Protein AF-A0A7C7D512-F1 (afdb_monomer_lite)

Foldseek 3Di:
DVVVVVVVLVVQLVVQLVVQLVVLLVCLVVVQVVVVHDDPDDVNVVSVVVSVCSSVVSNVVSCVVSVVPDPPVPPDDPCVVCVVVVCCVVCVVVVVVVVVVVVVCVVVVVPDDPD

Structure (mmCIF, N/CA/C/O backbone):
data_AF-A0A7C7D512-F1
#
_entry.id   AF-A0A7C7D512-F1
#
loop_
_atom_site.group_PDB
_atom_site.id
_atom_site.type_symbol
_atom_site.label_atom_id
_atom_site.label_alt_id
_atom_site.label_comp_id
_atom_site.label_asym_id
_atom_site.label_entity_id
_atom_site.label_seq_id
_atom_site.pdbx_PDB_ins_code
_atom_site.Cartn_x
_atom_site.Cartn_y
_atom_site.Cartn_z
_atom_site.occupancy
_atom_site.B_iso_or_equiv
_atom_site.auth_seq_id
_atom_site.auth_comp_id
_atom_site.auth_asym_id
_atom_site.auth_atom_id
_atom_site.pdbx_PDB_model_num
ATOM 1 N N . MET A 1 1 ? -33.235 6.863 12.143 1.00 58.34 1 MET A N 1
ATOM 2 C CA . MET A 1 1 ? -32.476 6.839 13.417 1.00 58.34 1 MET A CA 1
ATOM 3 C C . MET A 1 1 ? -31.390 5.752 13.508 1.00 58.34 1 MET A C 1
ATOM 5 O O . MET A 1 1 ? -30.256 6.077 13.194 1.00 58.34 1 MET A O 1
ATOM 9 N N . LYS A 1 2 ? -31.651 4.464 13.831 1.00 59.19 2 LYS A N 1
ATOM 10 C CA . LYS A 1 2 ? -30.566 3.445 13.993 1.00 59.19 2 LYS A CA 1
ATOM 11 C C . LYS A 1 2 ? -29.694 3.206 12.743 1.00 59.19 2 LYS A C 1
ATOM 13 O O . LYS A 1 2 ? -28.512 2.891 12.862 1.00 59.19 2 LYS A O 1
ATOM 18 N N . GLN A 1 3 ? -30.271 3.338 11.547 1.00 63.44 3 GLN A N 1
ATOM 19 C CA . GLN A 1 3 ? -29.557 3.144 10.278 1.00 63.44 3 GLN A CA 1
ATOM 20 C C . GLN A 1 3 ? -28.652 4.343 9.926 1.00 63.44 3 GLN A C 1
ATOM 22 O O . GLN A 1 3 ? -27.571 4.156 9.371 1.00 63.44 3 GLN A O 1
ATOM 27 N N . GLU A 1 4 ? -29.045 5.557 10.322 1.00 64.38 4 GLU A N 1
ATOM 28 C CA . GLU A 1 4 ? -28.266 6.792 10.135 1.00 64.38 4 GLU A CA 1
ATOM 29 C C . GLU A 1 4 ? -27.081 6.855 11.107 1.00 64.38 4 GLU A C 1
ATOM 31 O O . GLU A 1 4 ? -25.952 7.081 10.680 1.00 64.38 4 GLU A O 1
ATOM 36 N N . GLU A 1 5 ? -27.282 6.489 12.378 1.00 68.19 5 GLU A N 1
ATOM 37 C CA . GLU A 1 5 ? -26.197 6.398 13.373 1.00 68.19 5 GLU A CA 1
ATOM 38 C C . GLU A 1 5 ? -25.118 5.360 13.009 1.00 68.19 5 GLU A C 1
ATOM 40 O O . GLU A 1 5 ? -23.945 5.479 13.384 1.00 68.19 5 GLU A O 1
ATOM 45 N N . GLY A 1 6 ? -25.503 4.292 12.304 1.00 75.94 6 GLY A N 1
ATOM 46 C CA . GLY A 1 6 ? -24.561 3.309 11.766 1.00 75.94 6 GLY A CA 1
ATOM 47 C C . GLY A 1 6 ? -23.728 3.882 10.619 1.00 75.94 6 GLY A C 1
ATOM 48 O O . GLY A 1 6 ? -22.511 3.684 10.575 1.00 75.94 6 GLY A O 1
ATOM 49 N N . LYS A 1 7 ? -24.372 4.634 9.722 1.00 81.00 7 LYS A N 1
ATOM 50 C CA . LYS A 1 7 ? -23.733 5.281 8.570 1.00 81.00 7 LYS A CA 1
ATOM 51 C C . LYS A 1 7 ? -22.720 6.339 9.009 1.00 81.00 7 LYS A C 1
ATOM 53 O O . LYS A 1 7 ? -21.598 6.342 8.499 1.00 81.00 7 LYS A O 1
ATOM 58 N N . ASP A 1 8 ? -23.061 7.155 10.002 1.00 85.31 8 ASP A N 1
ATOM 59 C CA . ASP A 1 8 ? -22.179 8.212 10.506 1.00 85.31 8 ASP A CA 1
ATOM 60 C C . ASP A 1 8 ? -20.928 7.661 11.192 1.00 85.31 8 ASP A C 1
ATOM 62 O O . ASP A 1 8 ? -19.818 8.156 10.969 1.00 85.31 8 ASP A O 1
ATOM 66 N N . ARG A 1 9 ? -21.062 6.573 11.962 1.00 87.75 9 ARG A N 1
ATOM 67 C CA . ARG A 1 9 ? -19.906 5.896 12.573 1.00 87.75 9 ARG A CA 1
ATOM 68 C C . ARG A 1 9 ? -18.977 5.288 11.529 1.00 87.75 9 ARG A C 1
ATOM 70 O O . ARG A 1 9 ? -17.760 5.439 11.648 1.00 87.75 9 ARG A O 1
ATOM 77 N N . THR A 1 10 ? -19.526 4.654 10.495 1.00 91.56 10 THR A N 1
ATOM 78 C CA . THR A 1 10 ? -18.729 4.128 9.378 1.00 91.56 10 THR A CA 1
ATOM 79 C C . THR A 1 10 ? -18.021 5.253 8.628 1.00 91.56 10 THR A C 1
ATOM 81 O O . THR A 1 10 ? -16.816 5.163 8.396 1.00 91.56 10 THR A O 1
ATOM 84 N N . ARG A 1 11 ? -18.725 6.346 8.313 1.00 93.81 11 ARG A N 1
ATOM 85 C CA . ARG A 1 11 ? -18.139 7.517 7.646 1.00 93.81 11 ARG A CA 1
ATOM 86 C C . ARG A 1 11 ? -16.988 8.103 8.460 1.00 93.81 11 ARG A C 1
ATOM 88 O O . ARG A 1 11 ? -15.914 8.336 7.913 1.00 93.81 11 ARG A O 1
ATOM 95 N N . LYS A 1 12 ? -17.180 8.279 9.771 1.00 93.75 12 LYS A N 1
ATOM 96 C CA . LYS A 1 12 ? -16.135 8.762 10.683 1.00 93.75 12 LYS A CA 1
ATOM 97 C C . LYS A 1 12 ? -14.900 7.857 10.663 1.00 93.75 12 LYS A C 1
ATOM 99 O O . LYS A 1 12 ? -13.788 8.360 10.555 1.00 93.75 12 LYS A O 1
ATOM 104 N N . ARG A 1 13 ? -15.085 6.535 10.732 1.00 94.25 13 ARG A N 1
ATOM 105 C CA . ARG A 1 13 ? -13.983 5.556 10.677 1.00 94.25 13 ARG A CA 1
ATOM 106 C C . ARG A 1 13 ? -13.219 5.626 9.362 1.00 94.25 13 ARG A C 1
ATOM 108 O O . ARG A 1 13 ? -11.996 5.669 9.390 1.00 94.25 13 ARG A O 1
ATOM 115 N N . LEU A 1 14 ? -13.927 5.688 8.235 1.00 95.31 14 LEU A N 1
ATOM 116 C CA . LEU A 1 14 ? -13.308 5.813 6.915 1.00 95.31 14 LEU A CA 1
ATOM 117 C C . LEU A 1 14 ? -12.473 7.089 6.809 1.00 95.31 14 LEU A C 1
ATOM 119 O O . LEU A 1 14 ? -11.334 7.025 6.366 1.00 95.31 14 LEU A O 1
ATOM 123 N N . ILE A 1 15 ? -13.001 8.225 7.273 1.00 97.62 15 ILE A N 1
ATOM 124 C CA . ILE A 1 15 ? -12.263 9.494 7.265 1.00 97.62 15 ILE A CA 1
ATOM 125 C C . ILE A 1 15 ? -10.988 9.384 8.109 1.00 97.62 15 ILE A C 1
ATOM 127 O O . ILE A 1 15 ? -9.914 9.719 7.619 1.00 97.62 15 ILE A O 1
ATOM 131 N N . VAL A 1 16 ? -11.084 8.872 9.342 1.00 97.31 16 VAL A N 1
ATOM 132 C CA . VAL A 1 16 ? -9.915 8.697 10.223 1.00 97.31 16 VAL A CA 1
ATOM 133 C C . VAL A 1 16 ? -8.875 7.778 9.574 1.00 97.31 16 VAL A C 1
ATOM 135 O O . VAL A 1 16 ? -7.700 8.129 9.528 1.00 97.31 16 VAL A O 1
ATOM 138 N N . PHE A 1 17 ? -9.303 6.649 9.009 1.00 97.56 17 PHE A N 1
ATOM 139 C CA . PHE A 1 17 ? -8.419 5.710 8.320 1.00 97.56 17 PHE A CA 1
ATOM 140 C C . PHE A 1 17 ? -7.700 6.336 7.123 1.00 97.56 17 PHE A C 1
ATOM 142 O O . PHE A 1 17 ? -6.487 6.167 6.978 1.00 97.56 17 PHE A O 1
ATOM 149 N N . VAL A 1 18 ? -8.435 7.052 6.272 1.00 98.19 18 VAL A N 1
ATOM 150 C CA . VAL A 1 18 ? -7.884 7.692 5.072 1.00 98.19 18 VAL A CA 1
ATOM 151 C C . VAL A 1 18 ? -6.882 8.772 5.463 1.00 98.19 18 VAL A C 1
ATOM 153 O O . VAL A 1 18 ? -5.761 8.762 4.961 1.00 98.19 18 VAL A O 1
ATOM 156 N N . VAL A 1 19 ? -7.243 9.650 6.404 1.00 98.31 19 VAL A N 1
ATOM 157 C CA . VAL A 1 19 ? -6.356 10.723 6.877 1.00 98.31 19 VAL A CA 1
ATOM 158 C C . VAL A 1 19 ? -5.076 10.150 7.480 1.00 98.31 19 VAL A C 1
ATOM 160 O O . VAL A 1 19 ? -3.993 10.599 7.116 1.00 98.31 19 VAL A O 1
ATOM 163 N N . LEU A 1 20 ? -5.172 9.128 8.337 1.00 98.19 20 LEU A N 1
ATOM 164 C CA . LEU A 1 20 ? -3.994 8.479 8.919 1.00 98.19 20 LEU A CA 1
ATOM 165 C C . LEU A 1 20 ? -3.116 7.816 7.854 1.00 98.19 20 LEU A C 1
ATOM 167 O O . LEU A 1 20 ? -1.900 7.963 7.896 1.00 98.19 20 LEU A O 1
ATOM 171 N N . SER A 1 21 ? -3.717 7.125 6.882 1.00 97.81 21 SER A N 1
ATOM 172 C CA . SER A 1 21 ? -2.968 6.436 5.823 1.00 97.81 21 SER A CA 1
ATOM 173 C C . SER A 1 21 ? -2.219 7.409 4.924 1.00 97.81 21 SER A C 1
ATOM 175 O O . SER A 1 21 ? -1.062 7.169 4.593 1.00 97.81 21 SER A O 1
ATOM 177 N N . ILE A 1 22 ? -2.860 8.520 4.564 1.00 97.75 22 ILE A N 1
ATOM 178 C CA . ILE A 1 22 ? -2.231 9.582 3.781 1.00 97.75 22 ILE A CA 1
ATOM 179 C C . ILE A 1 22 ? -1.117 10.233 4.600 1.00 97.75 22 ILE A C 1
ATOM 181 O O . ILE A 1 22 ? 0.005 10.320 4.113 1.00 97.75 22 ILE A O 1
ATOM 185 N N . ALA A 1 23 ? -1.396 10.643 5.840 1.00 97.69 23 ALA A N 1
ATOM 186 C CA . ALA A 1 23 ? -0.419 11.329 6.680 1.00 97.69 23 ALA A CA 1
ATOM 187 C C . ALA A 1 23 ? 0.832 10.473 6.909 1.00 97.69 23 ALA A C 1
ATOM 189 O O . ALA A 1 23 ? 1.927 10.892 6.552 1.00 97.69 23 ALA A O 1
ATOM 190 N N . LEU A 1 24 ? 0.670 9.249 7.419 1.00 97.25 24 LEU A N 1
ATOM 191 C CA . LEU A 1 24 ? 1.791 8.343 7.684 1.00 97.25 24 LEU A CA 1
ATOM 192 C C . LEU A 1 24 ? 2.559 7.986 6.403 1.00 97.25 24 LEU A C 1
ATOM 194 O O . LEU A 1 24 ? 3.788 7.940 6.421 1.00 97.25 24 LEU A O 1
ATOM 198 N N . GLY A 1 25 ? 1.847 7.780 5.290 1.00 96.38 25 GLY A N 1
ATOM 199 C CA . GLY A 1 25 ? 2.453 7.425 4.011 1.00 96.38 25 GLY A CA 1
ATOM 200 C C . GLY A 1 25 ? 3.322 8.559 3.484 1.00 96.38 25 GLY A C 1
ATOM 201 O O . GLY A 1 25 ? 4.512 8.367 3.247 1.00 96.38 25 GLY A O 1
ATOM 202 N N . TRP A 1 26 ? 2.762 9.766 3.377 1.00 96.88 26 TRP A N 1
ATOM 203 C CA . TRP A 1 26 ? 3.514 10.942 2.941 1.00 96.88 26 TRP A CA 1
ATOM 204 C C . TRP A 1 26 ? 4.654 11.288 3.889 1.00 96.88 26 TRP A C 1
ATOM 206 O O . TRP A 1 26 ? 5.728 11.638 3.410 1.00 96.88 26 TRP A O 1
ATOM 216 N N . THR A 1 27 ? 4.474 11.145 5.204 1.00 96.88 27 THR A N 1
ATOM 217 C CA . THR A 1 27 ? 5.572 11.328 6.159 1.00 96.88 27 THR A CA 1
ATOM 218 C C . THR A 1 27 ? 6.722 10.368 5.866 1.00 96.88 27 THR A C 1
ATOM 220 O O . THR A 1 27 ? 7.859 10.819 5.784 1.00 96.88 27 THR A O 1
ATOM 223 N N . ALA A 1 28 ? 6.451 9.078 5.650 1.00 94.38 28 ALA A N 1
ATOM 224 C CA . ALA A 1 28 ? 7.497 8.100 5.353 1.00 94.38 28 ALA A CA 1
ATOM 225 C C . ALA A 1 28 ? 8.206 8.376 4.014 1.00 94.38 28 ALA A C 1
ATOM 227 O O . ALA A 1 28 ? 9.429 8.266 3.938 1.00 94.38 28 ALA A O 1
ATOM 228 N N . PHE A 1 29 ? 7.462 8.781 2.980 1.00 94.62 29 PHE A N 1
ATOM 229 C CA . PHE A 1 29 ? 8.047 9.177 1.696 1.00 94.62 29 PHE A CA 1
ATOM 230 C C . PHE A 1 29 ? 8.914 10.430 1.836 1.00 94.62 29 PHE A C 1
ATOM 232 O O . PHE A 1 29 ? 10.080 10.410 1.458 1.00 94.62 29 PHE A O 1
ATOM 239 N N . LEU A 1 30 ? 8.388 11.502 2.432 1.00 96.88 30 LEU A N 1
ATOM 240 C CA . LEU A 1 30 ? 9.104 12.771 2.584 1.00 96.88 30 LEU A CA 1
ATOM 241 C C . LEU A 1 30 ? 10.317 12.662 3.517 1.00 96.88 30 LEU A C 1
ATOM 243 O O . LEU A 1 30 ? 11.280 13.406 3.343 1.00 96.88 30 LEU A O 1
ATOM 247 N N . LEU A 1 31 ? 10.318 11.717 4.460 1.00 96.62 31 LEU A N 1
ATOM 248 C CA . LEU A 1 31 ? 11.456 11.463 5.345 1.00 96.62 31 LEU A CA 1
ATOM 249 C C . LEU A 1 31 ? 12.751 11.174 4.566 1.00 96.62 31 LEU A C 1
ATOM 251 O O . LEU A 1 31 ? 13.822 11.603 4.985 1.00 96.62 31 LEU A O 1
ATOM 255 N N . ILE A 1 32 ? 12.662 10.480 3.426 1.00 96.69 32 ILE A N 1
ATOM 256 C CA . ILE A 1 32 ? 13.823 10.088 2.610 1.00 96.69 32 ILE A CA 1
ATOM 257 C C . ILE A 1 32 ? 14.603 11.316 2.101 1.00 96.69 32 ILE A C 1
ATOM 259 O O . ILE A 1 32 ? 15.778 11.444 2.458 1.00 96.69 32 ILE A O 1
ATOM 263 N N . PRO A 1 33 ? 13.998 12.250 1.338 1.00 96.56 33 PRO A N 1
ATOM 264 C CA . PRO A 1 33 ? 14.693 13.457 0.905 1.00 96.56 33 PRO A CA 1
ATOM 265 C C . PRO A 1 33 ? 15.037 14.399 2.067 1.00 96.56 33 PRO A C 1
ATOM 267 O O . PRO A 1 33 ? 16.074 15.052 2.003 1.00 96.56 33 PRO A O 1
ATOM 270 N N . PHE A 1 34 ? 14.245 14.449 3.149 1.00 96.44 34 PHE A N 1
ATOM 271 C CA . PHE A 1 34 ? 14.589 15.265 4.326 1.00 96.44 34 PHE A CA 1
ATOM 272 C C . PHE A 1 34 ? 15.887 14.824 5.012 1.00 96.44 34 PHE A C 1
ATOM 274 O O . PHE A 1 34 ? 16.593 15.652 5.581 1.00 96.44 34 PHE A O 1
ATOM 281 N N . LEU A 1 35 ? 16.220 13.538 4.931 1.00 95.50 35 LEU A N 1
ATOM 282 C CA . LEU A 1 35 ? 17.479 12.980 5.423 1.00 95.50 35 LEU A CA 1
ATOM 283 C C . LEU A 1 35 ? 18.604 13.022 4.368 1.00 95.50 35 LEU A C 1
ATOM 285 O O . LEU A 1 35 ? 19.667 12.448 4.591 1.00 95.50 35 LEU A O 1
ATOM 289 N N . GLY A 1 36 ? 18.383 13.668 3.216 1.00 95.38 36 GLY A N 1
ATOM 290 C CA . GLY A 1 36 ? 19.368 13.783 2.136 1.00 95.38 36 GLY A CA 1
ATOM 291 C C . GLY A 1 36 ? 19.619 12.485 1.361 1.00 95.38 36 GLY A C 1
ATOM 292 O O . GLY A 1 36 ? 20.649 12.357 0.704 1.00 95.38 36 GLY A O 1
ATOM 293 N N . MET A 1 37 ? 18.710 11.508 1.440 1.00 96.00 37 MET A N 1
ATOM 294 C CA . MET A 1 37 ? 18.869 10.209 0.781 1.00 96.00 37 MET A CA 1
ATOM 295 C C . MET A 1 37 ? 18.226 10.184 -0.609 1.00 96.00 37 MET A C 1
ATOM 297 O O . MET A 1 37 ? 17.165 10.766 -0.835 1.00 96.00 37 MET A O 1
ATOM 301 N N . ALA A 1 38 ? 18.832 9.429 -1.527 1.00 95.25 38 ALA A N 1
ATOM 302 C CA . ALA A 1 38 ? 18.219 9.075 -2.803 1.00 95.25 38 ALA A CA 1
ATOM 303 C C . ALA A 1 38 ? 17.291 7.860 -2.644 1.00 95.25 38 ALA A C 1
ATOM 305 O O . ALA A 1 38 ? 17.597 6.922 -1.906 1.00 95.25 38 ALA A O 1
ATOM 306 N N . TYR A 1 39 ? 16.167 7.861 -3.363 1.00 95.56 39 TYR A N 1
ATOM 307 C CA . TYR A 1 39 ? 15.261 6.714 -3.413 1.00 95.56 39 TYR A CA 1
ATOM 308 C C . TYR A 1 39 ? 15.918 5.509 -4.099 1.00 95.56 39 TYR A C 1
ATOM 310 O O . TYR A 1 39 ? 16.652 5.655 -5.074 1.00 95.56 39 TYR A O 1
ATOM 318 N N . GLY A 1 40 ? 15.605 4.307 -3.612 1.00 92.56 40 GLY A N 1
ATOM 319 C CA . GLY A 1 40 ? 16.043 3.050 -4.226 1.00 92.56 40 GLY A CA 1
ATOM 320 C C . GLY A 1 40 ? 17.458 2.613 -3.845 1.00 92.56 40 GLY A C 1
ATOM 321 O O . GLY A 1 40 ? 17.980 1.677 -4.441 1.00 92.56 40 GLY A O 1
ATOM 322 N N . GLN A 1 41 ? 18.080 3.258 -2.853 1.00 91.25 41 GLN A N 1
ATOM 323 C CA . GLN A 1 41 ? 19.419 2.908 -2.375 1.00 91.25 41 GLN A CA 1
ATOM 324 C C . GLN A 1 41 ? 19.487 2.822 -0.849 1.00 91.25 41 GLN A C 1
ATOM 326 O O . GLN A 1 41 ? 18.886 3.632 -0.136 1.00 91.25 41 GLN A O 1
ATOM 331 N N . GLY A 1 42 ? 20.251 1.846 -0.348 1.00 93.12 42 GLY A N 1
ATOM 332 C CA . GLY A 1 42 ? 20.574 1.697 1.072 1.00 93.12 42 GLY A CA 1
ATOM 333 C C . GLY A 1 42 ? 19.349 1.785 1.986 1.00 93.12 42 GLY A C 1
ATOM 334 O O . GLY A 1 42 ? 18.363 1.068 1.809 1.00 93.12 42 GLY A O 1
ATOM 335 N N . MET A 1 43 ? 19.406 2.702 2.954 1.00 93.94 43 MET A N 1
ATOM 336 C CA . MET A 1 43 ? 18.381 2.849 3.990 1.00 93.94 43 MET A CA 1
ATOM 337 C C . MET A 1 43 ? 17.017 3.318 3.455 1.00 93.94 43 MET A C 1
ATOM 339 O O . MET A 1 43 ? 15.987 3.011 4.057 1.00 93.94 43 MET A O 1
ATOM 343 N N . SER A 1 44 ? 16.971 3.992 2.298 1.00 96.00 44 SER A N 1
ATOM 344 C CA . SER A 1 44 ? 15.700 4.412 1.688 1.00 96.00 44 SER A CA 1
ATOM 345 C C . SER A 1 44 ? 14.812 3.219 1.317 1.00 96.00 44 SER A C 1
ATO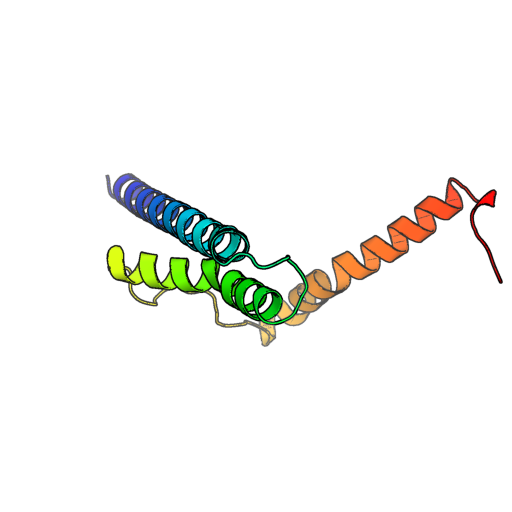M 347 O O . SER A 1 44 ? 13.597 3.302 1.467 1.00 96.00 44 SER A O 1
ATOM 349 N N . ILE A 1 45 ? 15.399 2.083 0.917 1.00 96.12 45 ILE A N 1
ATOM 350 C CA . ILE A 1 45 ? 14.656 0.858 0.579 1.00 96.12 45 ILE A CA 1
ATOM 351 C C . ILE A 1 45 ? 13.938 0.323 1.818 1.00 96.12 45 ILE A C 1
ATOM 353 O O . ILE A 1 45 ? 12.761 -0.021 1.755 1.00 96.12 45 ILE A O 1
ATOM 357 N N . ALA A 1 46 ? 14.628 0.291 2.958 1.00 95.75 46 ALA A N 1
ATOM 358 C CA . ALA A 1 46 ? 14.044 -0.163 4.213 1.00 95.75 46 ALA A CA 1
ATOM 359 C C . ALA A 1 46 ? 12.948 0.795 4.718 1.00 95.75 46 ALA A C 1
ATOM 361 O O . ALA A 1 46 ? 11.919 0.329 5.209 1.00 95.75 46 ALA A O 1
ATOM 362 N N . ILE A 1 47 ? 13.106 2.113 4.531 1.00 95.75 47 ILE A N 1
ATOM 363 C CA . ILE A 1 47 ? 12.049 3.094 4.834 1.00 95.75 47 ILE A CA 1
ATOM 364 C C . ILE A 1 47 ? 10.824 2.867 3.940 1.00 95.75 47 ILE A C 1
ATOM 366 O O . ILE A 1 47 ? 9.707 2.802 4.451 1.00 95.75 47 ILE A O 1
ATOM 370 N N . LEU A 1 48 ? 11.018 2.686 2.630 1.00 95.94 48 LEU A N 1
ATOM 371 C CA . LEU A 1 48 ? 9.930 2.397 1.689 1.00 95.94 48 LEU A CA 1
ATOM 372 C C . LEU A 1 48 ? 9.221 1.079 2.022 1.00 95.94 48 LEU A C 1
ATOM 374 O O . LEU A 1 48 ? 7.992 1.035 2.036 1.00 95.94 48 LEU A O 1
ATOM 378 N N . ALA A 1 49 ? 9.973 0.024 2.341 1.00 95.81 49 ALA A N 1
ATOM 379 C CA . ALA A 1 49 ? 9.412 -1.258 2.759 1.00 95.81 49 ALA A CA 1
ATOM 380 C C . ALA A 1 49 ? 8.576 -1.108 4.042 1.00 95.81 49 ALA A C 1
ATOM 382 O O . ALA A 1 49 ? 7.459 -1.619 4.119 1.00 95.81 49 ALA A O 1
ATOM 383 N N . GLY A 1 50 ? 9.068 -0.341 5.021 1.00 95.25 50 GLY A N 1
ATOM 384 C CA . GLY A 1 50 ? 8.306 0.016 6.220 1.00 95.25 50 GLY A CA 1
ATOM 385 C C . GLY A 1 50 ? 7.034 0.806 5.896 1.00 95.25 50 GLY A C 1
ATOM 386 O O . GLY A 1 50 ? 5.966 0.517 6.441 1.00 95.25 50 GLY A O 1
ATOM 387 N N . ALA A 1 51 ? 7.111 1.745 4.950 1.00 95.69 51 ALA A N 1
ATOM 388 C CA . ALA A 1 51 ? 5.977 2.552 4.512 1.00 95.69 51 ALA A CA 1
ATOM 389 C C . ALA A 1 51 ? 4.838 1.708 3.909 1.00 95.69 51 ALA A C 1
ATOM 391 O O . ALA A 1 51 ? 3.677 2.110 4.012 1.00 95.69 51 ALA A O 1
ATOM 392 N N . MET A 1 52 ? 5.118 0.517 3.359 1.00 96.38 52 MET A N 1
ATOM 393 C CA . MET A 1 52 ? 4.083 -0.394 2.837 1.00 96.38 52 MET A CA 1
ATOM 394 C C . MET A 1 52 ? 3.098 -0.859 3.920 1.00 96.38 52 MET A C 1
ATOM 396 O O . MET A 1 52 ? 1.943 -1.159 3.616 1.00 96.38 52 MET A O 1
ATOM 400 N N . PHE A 1 53 ? 3.511 -0.870 5.191 1.00 96.88 53 PHE A N 1
ATOM 401 C CA . PHE A 1 53 ? 2.643 -1.222 6.318 1.00 96.88 53 PHE A CA 1
ATOM 402 C C . PHE A 1 53 ? 1.740 -0.074 6.776 1.00 96.88 53 PHE A C 1
ATOM 404 O O . PHE A 1 53 ? 0.889 -0.279 7.644 1.00 96.88 53 PHE A O 1
ATOM 411 N N . THR A 1 54 ? 1.863 1.114 6.181 1.00 97.31 54 THR A N 1
ATOM 412 C CA . THR A 1 54 ? 1.064 2.291 6.538 1.00 97.31 54 THR A CA 1
ATOM 413 C C . THR A 1 54 ? -0.441 2.006 6.600 1.00 97.31 54 THR A C 1
ATOM 415 O O . THR A 1 54 ? -1.043 2.306 7.632 1.00 97.31 54 THR A O 1
ATOM 418 N N . PRO A 1 55 ? -1.085 1.380 5.592 1.00 96.25 55 PRO A N 1
ATOM 419 C CA . PRO A 1 55 ? -2.518 1.099 5.672 1.00 96.25 55 PRO A CA 1
ATOM 420 C C . PRO A 1 55 ? -2.859 0.137 6.819 1.00 96.25 55 PRO A C 1
ATOM 422 O O . PRO A 1 55 ? -3.898 0.272 7.464 1.00 96.25 55 PRO A O 1
ATOM 425 N N . ALA A 1 56 ? -1.979 -0.821 7.119 1.00 96.00 56 ALA A N 1
ATOM 426 C CA . ALA A 1 56 ? -2.186 -1.761 8.216 1.00 96.00 56 ALA A CA 1
ATOM 427 C C . ALA A 1 56 ? -2.151 -1.035 9.572 1.00 96.00 56 ALA A C 1
ATOM 429 O O . ALA A 1 56 ? -3.068 -1.189 10.383 1.00 96.00 56 ALA A O 1
ATOM 430 N N . ILE A 1 57 ? -1.147 -0.178 9.779 1.00 97.19 57 ILE A N 1
ATOM 431 C CA . ILE A 1 57 ? -0.996 0.641 10.989 1.00 97.19 57 ILE A CA 1
ATOM 432 C C . ILE A 1 57 ? -2.181 1.604 11.134 1.00 97.19 57 ILE A C 1
ATOM 434 O O . ILE A 1 57 ? -2.798 1.665 12.197 1.00 97.19 57 ILE A O 1
ATOM 438 N N . SER A 1 58 ? -2.579 2.288 10.060 1.00 97.19 58 SER A N 1
ATOM 439 C CA . SER A 1 58 ? -3.743 3.183 10.054 1.00 97.19 58 SER A CA 1
ATOM 440 C C . SER A 1 58 ? -5.043 2.471 10.401 1.00 97.19 58 SER A C 1
ATOM 442 O O . SER A 1 58 ? -5.880 3.031 11.111 1.00 97.19 58 SER A O 1
ATOM 444 N N . SER A 1 59 ? -5.225 1.230 9.943 1.00 95.56 59 SER A N 1
ATOM 445 C CA . SER A 1 59 ? -6.386 0.407 10.300 1.00 95.56 59 SER A CA 1
ATOM 446 C C . SER A 1 59 ? -6.417 0.106 11.802 1.00 95.56 59 SER A C 1
ATOM 448 O O . SER A 1 59 ? -7.453 0.285 12.451 1.00 95.56 59 SER A O 1
ATOM 450 N N . LEU A 1 60 ? -5.271 -0.271 12.382 1.00 95.62 60 LEU A N 1
ATOM 451 C CA . LEU A 1 60 ? -5.142 -0.517 13.822 1.00 95.62 60 LEU A CA 1
ATOM 452 C C . LEU A 1 60 ? -5.395 0.757 14.642 1.00 95.62 60 LEU A C 1
ATOM 454 O O . LEU A 1 60 ? -6.204 0.736 15.572 1.00 95.62 60 LEU A O 1
ATOM 458 N N . LEU A 1 61 ? -4.777 1.877 14.261 1.00 96.25 61 LEU A N 1
ATOM 459 C CA . LEU A 1 61 ? -4.960 3.170 14.924 1.00 96.25 61 LEU A CA 1
ATOM 460 C C . LEU A 1 61 ? -6.408 3.661 14.833 1.00 96.25 61 LEU A C 1
ATOM 462 O O . LEU A 1 61 ? -6.976 4.094 15.832 1.00 96.25 61 LEU A O 1
ATOM 466 N N . THR A 1 62 ? -7.050 3.531 13.672 1.00 96.31 62 THR A N 1
ATOM 467 C CA . THR A 1 62 ? -8.464 3.903 13.498 1.00 96.31 62 THR A CA 1
ATOM 468 C C . THR A 1 62 ? -9.361 3.116 14.445 1.00 96.31 62 THR A C 1
ATOM 470 O O . THR A 1 62 ? -10.243 3.694 15.086 1.00 96.31 62 THR A O 1
ATOM 473 N N . ARG A 1 63 ? -9.136 1.804 14.576 1.00 93.75 63 ARG A N 1
ATOM 474 C CA . ARG A 1 63 ? -9.899 0.948 15.499 1.00 93.75 63 ARG A CA 1
ATOM 475 C C . ARG A 1 63 ? -9.672 1.333 16.957 1.00 93.75 63 ARG A C 1
ATOM 477 O O . ARG A 1 63 ? -10.637 1.338 17.721 1.00 93.75 63 ARG A O 1
ATOM 484 N N . LEU A 1 64 ? -8.438 1.686 17.319 1.00 95.06 64 LEU A N 1
ATOM 485 C CA . LEU A 1 64 ? -8.083 2.156 18.658 1.00 95.06 64 LEU A CA 1
ATOM 486 C C . LEU A 1 64 ? -8.777 3.489 18.983 1.00 95.06 64 LEU A C 1
ATOM 488 O O . LEU A 1 64 ? -9.456 3.598 20.002 1.00 95.06 64 LEU A O 1
ATOM 492 N N . ILE A 1 65 ? -8.689 4.471 18.081 1.00 95.06 65 ILE A N 1
ATOM 493 C CA . ILE A 1 65 ? -9.276 5.813 18.241 1.00 95.06 65 ILE A CA 1
ATOM 494 C C . ILE A 1 65 ? -10.806 5.750 18.287 1.00 95.06 65 ILE A C 1
ATOM 496 O O . ILE A 1 65 ? -11.447 6.409 19.105 1.00 95.06 65 ILE A O 1
ATOM 500 N N . THR A 1 66 ? -11.414 4.951 17.411 1.00 93.25 66 THR A N 1
ATOM 501 C CA . THR A 1 66 ? -12.878 4.838 17.316 1.00 93.25 66 THR A CA 1
ATOM 502 C C . THR A 1 66 ? -13.475 3.797 18.260 1.00 93.25 66 THR A C 1
ATOM 504 O O . THR A 1 66 ? -14.698 3.635 18.276 1.00 93.25 66 THR A O 1
ATOM 507 N N . LYS A 1 67 ? -12.630 3.114 19.049 1.00 91.38 67 LYS A N 1
ATOM 508 C CA . LYS A 1 67 ? -13.000 2.074 20.022 1.00 91.38 67 LYS A CA 1
ATOM 509 C C . LYS A 1 67 ? -13.920 1.003 19.422 1.00 91.38 67 LYS A C 1
ATOM 511 O O . LYS A 1 67 ? -14.862 0.536 20.054 1.00 91.38 67 LYS A O 1
ATOM 516 N N . GLU A 1 68 ? -13.660 0.629 18.170 1.00 86.88 68 GLU A N 1
ATOM 517 C CA . GLU A 1 68 ? -14.438 -0.378 17.436 1.00 86.88 68 GLU A CA 1
ATOM 518 C C . GLU A 1 68 ? -14.163 -1.810 17.919 1.00 86.88 68 GLU A C 1
ATOM 520 O O . GLU A 1 68 ? -15.017 -2.690 17.795 1.00 86.88 68 GLU A O 1
ATOM 525 N N . GLY A 1 69 ? -12.964 -2.044 18.455 1.00 88.44 69 GLY A N 1
ATOM 526 C CA . GLY A 1 69 ? -12.459 -3.379 18.751 1.00 88.44 69 GLY A CA 1
ATOM 527 C C . GLY A 1 69 ? -12.035 -4.158 17.496 1.00 88.44 69 GLY A C 1
ATOM 528 O O . GLY A 1 69 ? -11.870 -3.616 16.400 1.00 88.44 69 GLY A O 1
ATOM 529 N N . PHE A 1 70 ? -11.834 -5.467 17.665 1.00 86.00 70 PHE A N 1
ATOM 530 C CA . PHE A 1 70 ? -11.316 -6.373 16.623 1.00 86.00 70 PHE A CA 1
ATOM 531 C C . PHE A 1 70 ? -12.390 -7.250 15.972 1.00 86.00 70 PHE A C 1
ATOM 533 O O . PHE A 1 70 ? -12.096 -8.115 15.145 1.00 86.00 70 PHE A O 1
ATOM 540 N N . GLN A 1 71 ? -13.656 -7.012 16.310 1.00 82.31 71 GLN A N 1
ATOM 541 C CA . GLN A 1 71 ? -14.768 -7.671 15.638 1.00 82.31 71 GLN A CA 1
ATOM 542 C C . GLN A 1 71 ? -14.779 -7.270 14.151 1.00 82.31 71 GLN A C 1
ATOM 544 O O . GLN A 1 71 ? -14.360 -6.169 13.786 1.00 82.31 71 GLN A O 1
ATOM 549 N N . LYS A 1 72 ? -15.225 -8.183 13.277 1.00 81.81 72 LYS A N 1
ATOM 550 C CA . LYS A 1 72 ? -15.365 -7.947 11.823 1.00 81.81 72 LYS A CA 1
ATOM 551 C C . LYS A 1 72 ? -14.079 -7.465 11.125 1.00 81.81 72 LYS A C 1
ATOM 553 O O . LYS A 1 72 ? -14.111 -6.585 10.274 1.00 81.81 72 LYS A O 1
ATOM 558 N N . MET A 1 73 ? -12.927 -8.036 11.478 1.00 82.69 73 MET A N 1
ATOM 559 C CA . MET A 1 73 ? -11.659 -7.728 10.797 1.00 82.69 73 MET A CA 1
ATOM 560 C C . MET A 1 73 ? -11.528 -8.396 9.421 1.00 82.69 73 MET A C 1
ATOM 562 O O . MET A 1 73 ? -10.661 -8.019 8.648 1.00 82.69 73 MET A O 1
ATOM 566 N N . TYR A 1 74 ? -12.379 -9.387 9.121 1.00 85.69 74 TYR A N 1
ATOM 567 C CA . TYR A 1 74 ? -12.390 -10.158 7.866 1.00 85.69 74 TYR A CA 1
ATOM 568 C C . TYR A 1 74 ? -11.041 -10.791 7.469 1.00 85.69 74 TYR A C 1
ATOM 570 O O . TYR A 1 74 ? -10.895 -11.283 6.360 1.00 85.69 74 TYR A O 1
ATOM 578 N N . LEU A 1 75 ? -10.083 -10.877 8.399 1.00 86.06 75 LEU A N 1
ATOM 579 C CA . LEU A 1 75 ? -8.784 -11.529 8.194 1.00 86.06 75 LEU A CA 1
ATOM 580 C C . LEU A 1 75 ? -8.854 -13.059 8.191 1.00 86.06 75 LEU A C 1
ATOM 582 O O . LEU A 1 75 ? -7.861 -13.712 7.897 1.00 86.06 75 LEU A O 1
ATOM 586 N N . ARG A 1 76 ? -9.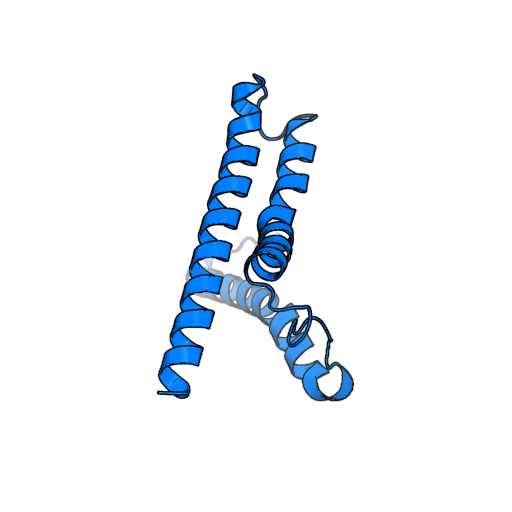994 -13.651 8.564 1.00 86.06 76 ARG A N 1
ATOM 587 C CA . ARG A 1 76 ? -10.147 -15.109 8.616 1.00 86.06 76 ARG A CA 1
ATOM 588 C C . ARG A 1 76 ? -10.406 -15.640 7.201 1.00 86.06 76 ARG A C 1
ATOM 590 O O . ARG A 1 76 ? -11.475 -15.349 6.654 1.00 86.06 76 ARG A O 1
ATOM 597 N N . PRO A 1 77 ? -9.485 -16.417 6.604 1.00 82.56 77 PRO A N 1
ATOM 598 C CA . PRO A 1 77 ? -9.726 -17.006 5.298 1.00 82.56 77 PRO A CA 1
ATOM 599 C C . PRO A 1 77 ? -10.763 -18.132 5.401 1.00 82.56 77 PRO A C 1
ATOM 601 O O . PRO A 1 77 ? -10.777 -18.905 6.358 1.00 82.56 77 PRO A O 1
ATOM 604 N N . HIS A 1 78 ? -11.628 -18.246 4.394 1.00 88.06 78 HIS A N 1
ATOM 605 C CA . HIS A 1 78 ? -12.704 -19.243 4.339 1.00 88.06 78 HIS A CA 1
ATOM 606 C C . HIS A 1 78 ? -12.438 -20.273 3.228 1.00 88.06 78 HIS A C 1
ATOM 608 O O . HIS A 1 78 ? -13.267 -20.491 2.339 1.00 88.06 78 HIS A O 1
ATOM 614 N N . PHE A 1 79 ? -11.258 -20.907 3.264 1.00 86.44 79 PHE A N 1
ATOM 615 C CA . PHE A 1 79 ? -10.762 -21.778 2.188 1.00 86.44 79 PHE A CA 1
ATOM 616 C C . PHE A 1 79 ? -11.726 -22.911 1.823 1.00 86.44 79 PHE A C 1
ATOM 618 O O . PHE A 1 79 ? -12.025 -23.095 0.648 1.00 86.44 79 PHE A O 1
ATOM 625 N N . LYS A 1 80 ? -12.288 -23.613 2.817 1.00 85.00 80 LYS A N 1
ATOM 626 C CA . LYS A 1 80 ? -13.165 -24.778 2.592 1.00 85.00 80 LYS A CA 1
ATOM 627 C C . LYS A 1 80 ? -14.383 -24.480 1.706 1.00 85.00 80 LYS A C 1
ATOM 629 O O . LYS A 1 80 ? -14.863 -25.379 1.028 1.00 85.00 80 LYS A O 1
ATOM 634 N N . ARG A 1 81 ? -14.882 -23.238 1.702 1.00 88.00 81 ARG A N 1
ATOM 635 C CA . ARG A 1 81 ? -16.074 -22.838 0.933 1.00 88.00 81 ARG A CA 1
ATOM 636 C C . ARG A 1 81 ? -15.740 -22.068 -0.346 1.00 88.00 81 ARG A C 1
ATOM 638 O O . ARG A 1 81 ? -16.507 -22.127 -1.299 1.00 88.00 81 ARG A O 1
ATOM 645 N N . HIS A 1 82 ? -14.610 -21.357 -0.378 1.00 90.94 82 HIS A N 1
ATOM 646 C CA . HIS A 1 82 ? -14.304 -20.386 -1.435 1.00 90.94 82 HIS A CA 1
ATOM 647 C C . HIS A 1 82 ? -12.971 -20.626 -2.154 1.00 90.94 82 HIS A C 1
ATOM 649 O O . HIS A 1 82 ? -12.490 -19.725 -2.836 1.00 90.94 82 HIS A O 1
ATOM 655 N N . ILE A 1 83 ? -12.376 -21.821 -2.059 1.00 93.25 83 ILE A N 1
ATOM 656 C CA . ILE A 1 83 ? -11.075 -22.110 -2.687 1.00 93.25 83 ILE A CA 1
ATOM 657 C C . ILE A 1 83 ? -11.036 -21.784 -4.186 1.00 93.25 83 ILE A C 1
ATOM 659 O O . ILE A 1 83 ? -10.092 -21.146 -4.636 1.00 93.25 83 ILE A O 1
ATOM 663 N N . LYS A 1 84 ? -12.099 -22.106 -4.938 1.00 93.19 84 LYS A N 1
ATOM 664 C CA . LYS A 1 84 ? -12.207 -21.758 -6.367 1.00 93.19 84 LYS A CA 1
ATOM 665 C C . LYS A 1 84 ? -12.137 -20.245 -6.597 1.00 93.19 84 LYS A C 1
ATOM 667 O O . LYS A 1 84 ? -11.481 -19.801 -7.528 1.00 93.19 84 LYS A O 1
ATOM 672 N N . GLY A 1 85 ? -12.776 -19.462 -5.727 1.00 93.69 85 GLY A N 1
ATOM 673 C CA . GLY A 1 85 ? -12.730 -18.002 -5.778 1.00 93.69 85 GLY A CA 1
ATOM 674 C C . GLY A 1 85 ? -11.341 -17.454 -5.460 1.00 93.69 85 GLY A C 1
ATOM 675 O O . GLY A 1 85 ? -10.867 -16.577 -6.170 1.00 93.69 85 GLY A O 1
ATOM 676 N N . TYR A 1 86 ? -10.656 -18.006 -4.453 1.00 93.19 86 TYR A N 1
ATOM 677 C CA . TYR A 1 86 ? -9.274 -17.620 -4.142 1.00 93.19 86 TYR A CA 1
ATOM 678 C C . TYR A 1 86 ? -8.326 -17.895 -5.314 1.00 93.19 86 TYR A C 1
ATOM 680 O O . TYR A 1 86 ? -7.561 -17.013 -5.688 1.00 93.19 86 TYR A O 1
ATOM 688 N N . VAL A 1 87 ? -8.418 -19.081 -5.926 1.00 94.88 87 VAL A N 1
ATOM 689 C CA . VAL A 1 87 ? -7.620 -19.447 -7.109 1.00 94.88 87 VAL A CA 1
ATOM 690 C C . VAL A 1 87 ? -7.929 -18.508 -8.275 1.00 94.88 87 VAL A C 1
ATOM 692 O O . VAL A 1 87 ? -7.007 -17.987 -8.893 1.00 94.88 87 VAL A O 1
ATOM 695 N N . LEU A 1 88 ? -9.208 -18.228 -8.543 1.00 95.75 88 LEU A N 1
ATOM 696 C CA . LEU A 1 88 ? -9.604 -17.329 -9.627 1.00 95.75 88 LEU A CA 1
ATOM 697 C C . LEU A 1 88 ? -9.104 -15.895 -9.415 1.00 95.75 88 LEU A C 1
ATOM 699 O O . LEU A 1 88 ? -8.615 -15.287 -10.354 1.00 95.75 88 LEU A O 1
ATOM 703 N N . VAL A 1 89 ? -9.206 -15.344 -8.204 1.00 94.44 89 VAL A N 1
ATOM 704 C CA . VAL A 1 89 ? -8.723 -13.982 -7.915 1.00 94.44 89 VAL A CA 1
ATOM 705 C C . VAL A 1 89 ? -7.198 -13.910 -7.979 1.00 94.44 89 VAL A C 1
ATOM 707 O O . VAL A 1 89 ? -6.658 -12.907 -8.434 1.00 94.44 89 VAL A O 1
ATOM 710 N N . PHE A 1 90 ? -6.506 -14.968 -7.554 1.00 94.19 90 PHE A N 1
ATOM 711 C CA . PHE A 1 90 ? -5.048 -15.015 -7.569 1.00 94.19 90 PHE A CA 1
ATOM 712 C C . PHE A 1 90 ? -4.483 -15.165 -8.990 1.00 94.19 90 PHE A C 1
ATOM 714 O O . PHE A 1 90 ? -3.609 -14.398 -9.381 1.00 94.19 90 PHE A O 1
ATOM 721 N N . PHE A 1 91 ? -5.001 -16.110 -9.780 1.00 96.75 91 PHE A N 1
ATOM 722 C CA . PHE A 1 91 ? -4.507 -16.387 -11.137 1.00 96.75 91 PHE A CA 1
ATOM 723 C C . PHE A 1 91 ? -5.225 -15.600 -12.235 1.00 96.75 91 PHE A C 1
ATOM 725 O O . PHE A 1 91 ? -4.723 -15.516 -13.352 1.00 96.75 91 PHE A O 1
ATOM 732 N N . GLY A 1 92 ? -6.385 -15.012 -11.947 1.00 96.50 92 GLY A N 1
ATOM 733 C CA . GLY A 1 92 ? -7.178 -14.246 -12.908 1.00 96.50 9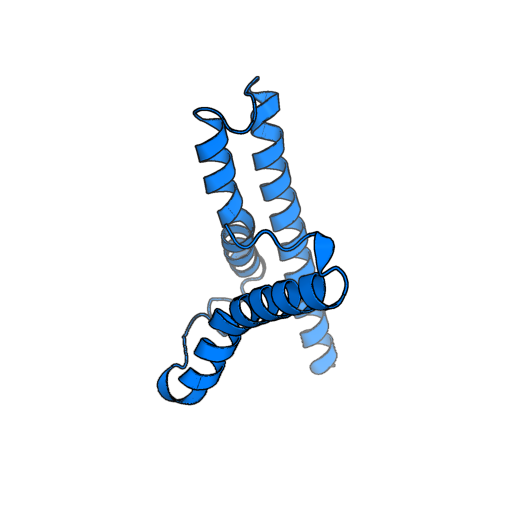2 GLY A CA 1
ATOM 734 C C . GLY A 1 92 ? -6.384 -13.128 -13.585 1.00 96.50 92 GLY A C 1
ATOM 735 O O . GLY A 1 92 ? -6.357 -13.098 -14.814 1.00 96.50 92 GLY A O 1
ATOM 736 N N . PRO A 1 93 ? -5.677 -12.257 -12.837 1.00 96.31 93 PRO A N 1
ATOM 737 C CA . PRO A 1 93 ? -4.810 -11.242 -13.430 1.00 96.31 93 PRO A CA 1
ATOM 738 C C . PRO A 1 93 ? -3.699 -11.840 -14.300 1.00 96.31 93 PRO A C 1
ATOM 740 O O . PRO A 1 93 ? -3.440 -11.327 -15.380 1.00 96.31 93 PRO A O 1
ATOM 743 N N . THR A 1 94 ? -3.082 -12.949 -13.879 1.00 96.69 94 THR A N 1
ATOM 744 C CA . THR A 1 94 ? -2.049 -13.646 -14.662 1.00 96.69 94 THR A CA 1
ATOM 745 C C . THR A 1 94 ? -2.594 -14.140 -15.998 1.00 96.69 94 THR A C 1
ATOM 747 O O . THR A 1 94 ? -1.996 -13.882 -17.040 1.00 96.69 94 THR A O 1
ATOM 750 N N . VAL A 1 95 ? -3.757 -14.797 -15.991 1.00 97.31 95 VAL A N 1
ATOM 751 C CA . VAL A 1 95 ? -4.437 -15.230 -17.220 1.00 97.31 95 VAL A CA 1
ATOM 752 C C . VAL A 1 95 ? -4.764 -14.023 -18.097 1.00 97.31 95 VAL A C 1
ATOM 754 O O . VAL A 1 95 ? -4.516 -14.057 -19.298 1.00 97.31 95 VAL A O 1
ATOM 757 N N . LEU A 1 96 ? -5.263 -12.935 -17.506 1.00 97.06 96 LEU A N 1
ATOM 758 C CA . LEU A 1 96 ? -5.601 -11.719 -18.238 1.00 97.06 96 LEU A CA 1
ATOM 759 C C . LEU A 1 96 ? -4.371 -11.067 -18.884 1.00 97.06 96 LEU A C 1
ATOM 761 O O . LEU A 1 96 ? -4.475 -10.583 -20.006 1.00 97.06 96 LEU A O 1
ATOM 765 N N . ILE A 1 97 ? -3.210 -11.096 -18.224 1.00 97.19 97 ILE A N 1
ATOM 766 C CA . ILE A 1 97 ? -1.936 -10.635 -18.794 1.00 97.19 97 ILE A CA 1
ATOM 767 C C . ILE A 1 97 ? -1.564 -11.476 -20.018 1.00 97.19 97 ILE A C 1
ATOM 769 O O . ILE A 1 97 ? -1.283 -10.909 -21.071 1.00 97.19 97 ILE A O 1
ATOM 773 N N . PHE A 1 98 ? -1.622 -12.807 -19.920 1.00 96.94 98 PHE A N 1
ATOM 774 C CA . PHE A 1 98 ? -1.320 -13.677 -21.062 1.00 96.94 98 PHE A CA 1
ATOM 775 C C . PHE A 1 98 ? -2.294 -13.470 -22.222 1.00 96.94 98 PHE A C 1
ATOM 777 O O . PHE A 1 98 ? -1.866 -13.363 -23.368 1.00 96.94 98 PHE A O 1
ATOM 784 N N . LEU A 1 99 ? -3.591 -13.353 -21.929 1.00 97.94 99 LEU A N 1
ATOM 785 C CA . LEU A 1 99 ? -4.605 -13.045 -22.936 1.00 97.94 99 LEU A CA 1
ATOM 786 C C . LEU A 1 99 ? -4.372 -11.674 -23.572 1.00 97.94 99 LEU A C 1
ATOM 788 O O . LEU A 1 99 ? -4.531 -11.541 -24.779 1.00 97.94 99 LEU A O 1
ATOM 792 N N . SER A 1 100 ? -3.966 -10.676 -22.786 1.00 96.88 100 SER A N 1
ATOM 793 C CA . SER A 1 100 ? -3.653 -9.338 -23.296 1.00 96.88 100 SER A CA 1
ATOM 794 C C . SER A 1 100 ? -2.436 -9.368 -24.216 1.00 96.88 100 SER A C 1
ATOM 796 O O . SER A 1 100 ? -2.465 -8.745 -25.272 1.00 96.88 100 SER A O 1
ATOM 798 N N . GLY A 1 101 ? -1.397 -10.128 -23.856 1.00 96.25 101 GLY A N 1
ATOM 799 C CA . GLY A 1 101 ? -0.230 -10.350 -24.711 1.00 96.25 101 GLY A CA 1
ATOM 800 C C . GLY A 1 101 ? -0.591 -11.070 -26.011 1.00 96.25 101 GLY A C 1
ATOM 801 O O . GLY A 1 101 ? -0.254 -10.595 -27.090 1.00 96.25 101 GLY A O 1
ATOM 802 N N . ALA A 1 102 ? -1.347 -12.168 -25.932 1.00 96.12 102 ALA A N 1
ATOM 803 C CA . ALA A 1 102 ? -1.819 -12.888 -27.114 1.00 96.12 102 ALA A CA 1
ATOM 804 C C . ALA A 1 102 ? -2.673 -11.989 -28.021 1.00 96.12 102 ALA A C 1
ATOM 806 O O . ALA A 1 102 ? -2.455 -11.935 -29.227 1.00 96.12 102 ALA A O 1
ATOM 807 N N . PHE A 1 103 ? -3.607 -11.234 -27.438 1.00 97.62 103 PHE A N 1
ATOM 808 C CA . PHE A 1 103 ? -4.424 -10.269 -28.167 1.00 97.62 103 PHE A CA 1
ATOM 809 C C . PHE A 1 103 ? -3.569 -9.190 -28.840 1.00 97.62 103 PHE A C 1
ATOM 811 O O . PHE A 1 103 ? -3.787 -8.886 -30.010 1.00 97.62 103 PHE A O 1
ATOM 818 N N . TYR A 1 104 ? -2.572 -8.649 -28.137 1.00 96.75 104 TYR A N 1
ATOM 819 C CA . TYR A 1 104 ? -1.643 -7.670 -28.693 1.00 96.75 104 TYR A CA 1
ATOM 820 C C . TYR A 1 104 ? -0.932 -8.209 -29.942 1.00 96.75 104 TYR A C 1
ATOM 822 O O . TYR A 1 104 ? -0.971 -7.553 -30.980 1.00 96.75 104 TYR A O 1
ATOM 830 N N . PHE A 1 105 ? -0.364 -9.416 -29.889 1.00 95.75 105 PHE A N 1
ATOM 831 C CA . PHE A 1 105 ? 0.332 -10.003 -31.041 1.00 95.75 105 PHE A CA 1
ATOM 832 C C . PHE A 1 105 ? -0.607 -10.446 -32.169 1.00 95.75 105 PHE A C 1
ATOM 834 O O . PHE A 1 105 ? -0.207 -10.441 -33.327 1.00 95.75 105 PHE A O 1
ATOM 841 N N . LEU A 1 106 ? -1.873 -10.764 -31.880 1.00 95.69 106 LEU A N 1
ATOM 842 C CA . LEU A 1 106 ? -2.876 -10.980 -32.930 1.00 95.69 106 LEU A CA 1
ATOM 843 C C . LEU A 1 106 ? -3.193 -9.690 -33.700 1.00 95.69 106 LEU A C 1
ATOM 845 O O . LEU A 1 106 ? -3.416 -9.740 -34.908 1.00 95.69 106 LEU A O 1
ATOM 849 N N . VAL A 1 107 ? -3.219 -8.542 -33.015 1.00 97.31 107 VAL A N 1
ATOM 850 C CA . VAL A 1 107 ? -3.443 -7.227 -33.643 1.00 97.31 107 VAL A CA 1
ATOM 851 C C . VAL A 1 107 ? -2.175 -6.718 -34.340 1.00 97.31 107 VAL A C 1
ATOM 853 O O . VAL A 1 107 ? -2.263 -6.110 -35.405 1.00 97.31 107 VAL A O 1
ATOM 856 N N . PHE A 1 108 ? -1.001 -6.989 -33.768 1.00 95.44 108 PHE A N 1
ATOM 857 C CA . PHE A 1 108 ? 0.303 -6.547 -34.264 1.00 95.44 108 PHE A CA 1
ATOM 858 C C . PHE A 1 108 ? 1.239 -7.741 -34.515 1.00 95.44 108 PHE A C 1
ATOM 860 O O . PHE A 1 108 ? 2.236 -7.900 -33.817 1.00 95.44 108 PHE A O 1
ATOM 867 N N . PRO A 1 109 ? 0.970 -8.586 -35.524 1.00 91.69 109 PRO A N 1
ATOM 868 C CA . PRO A 1 109 ? 1.737 -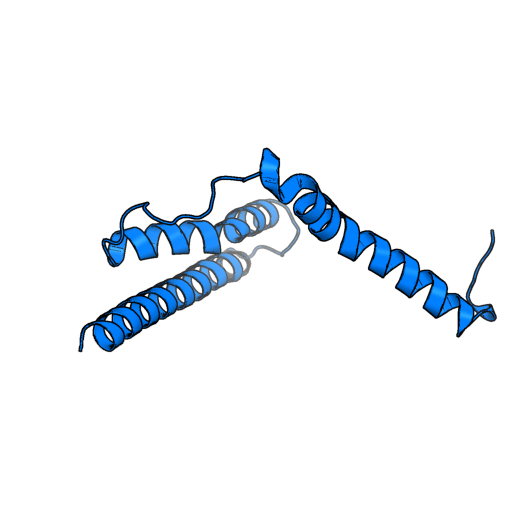9.818 -35.726 1.00 91.69 109 PRO A CA 1
ATOM 869 C C . PRO A 1 109 ? 3.215 -9.573 -36.053 1.00 91.69 109 PRO A C 1
ATOM 871 O O . PRO A 1 109 ? 4.058 -10.387 -35.702 1.00 91.69 109 PRO A O 1
ATOM 874 N N . GLY A 1 110 ? 3.554 -8.436 -36.673 1.00 92.88 110 GLY A N 1
ATOM 875 C CA . GLY A 1 110 ? 4.937 -8.093 -37.028 1.00 92.88 110 GLY A CA 1
ATOM 876 C C . GLY A 1 110 ? 5.844 -7.720 -35.850 1.00 92.88 110 GLY A C 1
ATOM 877 O O . GLY A 1 110 ? 7.031 -7.504 -36.068 1.00 92.88 110 GLY A O 1
ATOM 878 N N . THR A 1 111 ? 5.311 -7.606 -34.629 1.00 92.69 111 THR A N 1
ATOM 879 C CA . THR A 1 111 ? 6.110 -7.363 -33.414 1.00 92.69 111 THR A CA 1
ATOM 880 C C . THR A 1 111 ? 6.364 -8.632 -32.607 1.00 92.69 111 THR A C 1
ATOM 882 O O . THR A 1 111 ? 7.075 -8.577 -31.604 1.00 92.69 111 THR A O 1
ATOM 885 N N . PHE A 1 112 ? 5.777 -9.763 -33.009 1.00 90.69 112 PHE A N 1
ATOM 886 C CA . PHE A 1 112 ? 6.033 -11.044 -32.370 1.00 90.69 112 PHE A CA 1
ATOM 887 C C . PHE A 1 112 ? 7.387 -11.580 -32.838 1.00 90.69 112 PHE A C 1
ATOM 889 O O . PHE A 1 112 ? 7.516 -12.026 -33.976 1.00 90.69 112 PHE A O 1
ATOM 896 N N . ASP A 1 113 ? 8.382 -11.513 -31.956 1.00 86.81 113 ASP A N 1
ATOM 897 C CA . ASP A 1 113 ? 9.669 -12.171 -32.162 1.00 86.81 113 ASP A CA 1
ATOM 898 C C . ASP A 1 113 ? 9.573 -13.613 -31.651 1.00 86.81 113 ASP A C 1
ATOM 900 O O . ASP A 1 113 ? 9.229 -13.849 -30.490 1.00 86.81 113 ASP A O 1
ATOM 904 N N . SER A 1 114 ? 9.769 -14.577 -32.549 1.00 79.94 114 SER A N 1
ATOM 905 C CA . SER A 1 114 ? 9.632 -16.006 -32.254 1.00 79.94 114 SER A CA 1
ATOM 906 C C . SER A 1 114 ? 10.938 -16.667 -31.808 1.00 79.94 114 SER A C 1
ATOM 908 O O . SER A 1 114 ? 10.927 -17.876 -31.563 1.00 79.94 114 SER A O 1
ATOM 910 N N . GLU A 1 115 ? 12.034 -15.906 -31.743 1.00 59.81 115 GLU A N 1
ATOM 911 C CA . GLU A 1 115 ? 13.385 -16.386 -31.421 1.00 59.81 115 GLU A CA 1
ATOM 912 C C . GLU A 1 115 ? 13.843 -16.027 -29.998 1.00 59.81 115 GLU A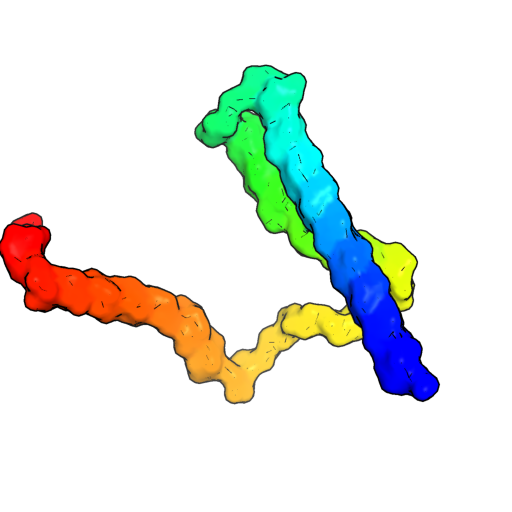 C 1
ATOM 914 O O . GLU A 1 115 ? 13.651 -14.874 -29.549 1.00 59.81 11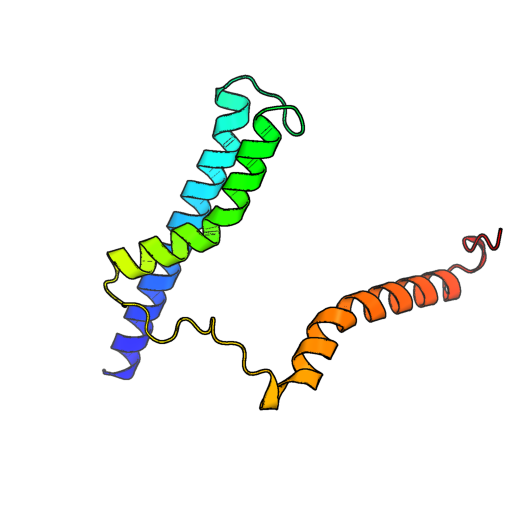5 GLU A O 1
#

Secondary structure (DSSP, 8-state):
-HHHHHHHHHHHHHHHHHHHHHHHHHHHHHHHHHTTPPTTSTHHHHHHHHHTTHHHHHHHHHHHHHT--STT---S--HHHHHHHHHHHHHHHHHHHHHHHHHHHHH-GGG----

Organism: NCBI:txid36854

Radius of gyration: 21.82 Å; chains: 1; bounding box: 53×40×57 Å

pLDDT: mean 91.92, std 8.39, range [58.34, 98.31]

Sequence (115 aa):
MKQEEGKDRTRKRLIVFVVLSIALGWTAFLLIPFLGMAYGQGMSIAILAGAMFTPAISSLLTRLITKEGFQKMYLRPHFKRHIKGYVLVFFGPTVLIFLSGAFYFLVFPGTFDSE